Protein AF-A0A6V7LM50-F1 (afdb_monomer_lite)

Structure (mmCIF, N/CA/C/O backbone):
data_AF-A0A6V7LM50-F1
#
_entry.id   AF-A0A6V7LM50-F1
#
loop_
_atom_site.group_PDB
_atom_site.id
_atom_site.type_symbol
_atom_site.label_atom_id
_atom_site.label_alt_id
_atom_site.label_comp_id
_atom_site.label_asym_id
_atom_site.label_entity_id
_atom_site.label_seq_id
_atom_site.pdbx_PDB_ins_code
_atom_site.Cartn_x
_atom_site.Cartn_y
_atom_site.Cartn_z
_atom_site.occupancy
_atom_site.B_iso_or_equiv
_atom_site.auth_seq_id
_atom_site.auth_comp_id
_atom_site.auth_asym_id
_atom_site.auth_atom_id
_atom_site.pdbx_PDB_model_num
ATOM 1 N N . GLU A 1 1 ? 18.388 -12.230 -21.795 1.00 55.38 1 GLU A N 1
ATOM 2 C CA . GLU A 1 1 ? 17.400 -11.165 -21.525 1.00 55.38 1 GLU A CA 1
ATOM 3 C C . GLU A 1 1 ? 17.758 -9.913 -22.315 1.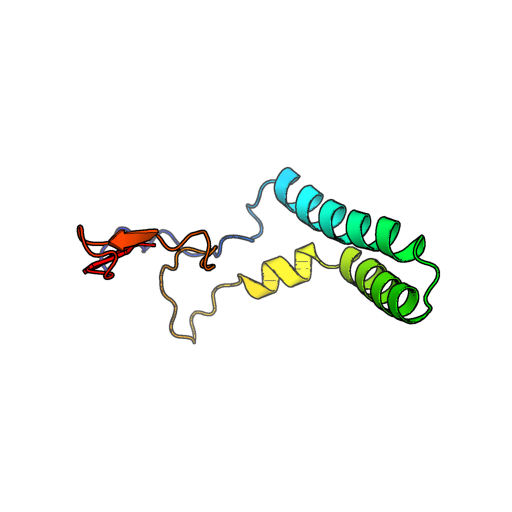00 55.38 1 GLU A C 1
ATOM 5 O O . GLU A 1 1 ? 18.951 -9.667 -22.483 1.00 55.38 1 GLU A O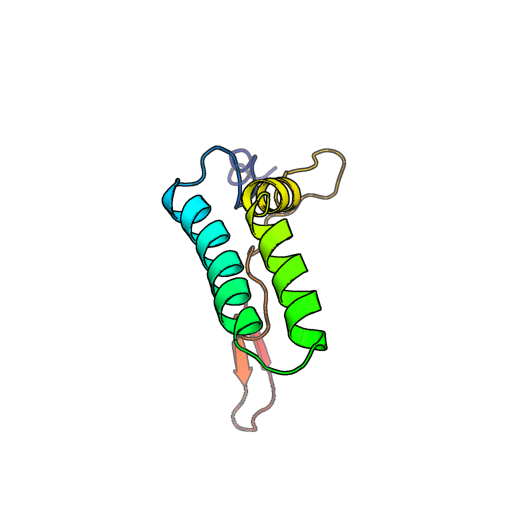 1
ATOM 10 N N . PRO A 1 2 ? 16.793 -9.142 -22.843 1.00 55.00 2 PRO A N 1
ATOM 11 C CA . PRO A 1 2 ? 17.096 -7.839 -23.428 1.00 55.00 2 PRO A CA 1
ATOM 12 C C . PRO A 1 2 ? 17.740 -6.949 -22.352 1.00 55.00 2 PRO A C 1
ATOM 14 O O . PRO A 1 2 ? 17.196 -6.786 -21.261 1.00 55.00 2 PRO A O 1
ATOM 17 N N . GLY A 1 3 ? 18.925 -6.405 -22.640 1.00 63.19 3 GLY A N 1
ATOM 18 C CA . GLY A 1 3 ? 19.843 -5.813 -21.654 1.00 63.19 3 GLY A CA 1
ATOM 19 C C . GLY A 1 3 ? 19.354 -4.586 -20.867 1.00 63.19 3 GLY A C 1
ATOM 20 O O . GLY A 1 3 ? 20.128 -4.022 -20.105 1.00 63.19 3 GLY A O 1
ATOM 21 N N . SER A 1 4 ? 18.100 -4.146 -21.015 1.00 67.06 4 SER A N 1
ATOM 22 C CA . SER A 1 4 ? 17.538 -3.048 -20.214 1.00 67.06 4 SER A CA 1
ATOM 23 C C . SER A 1 4 ? 17.030 -3.489 -18.837 1.00 67.06 4 SER A C 1
ATOM 25 O O . SER A 1 4 ? 16.843 -2.641 -17.964 1.00 67.06 4 SER A O 1
ATOM 27 N N . LEU A 1 5 ? 16.774 -4.788 -18.635 1.00 68.50 5 LEU A N 1
ATOM 28 C CA . LEU A 1 5 ? 16.243 -5.326 -17.374 1.00 68.50 5 LEU A CA 1
ATOM 29 C C . LEU A 1 5 ? 17.313 -5.949 -16.476 1.00 68.50 5 LEU A C 1
ATOM 31 O O . LEU A 1 5 ? 17.098 -6.032 -15.274 1.00 68.50 5 LEU A O 1
ATOM 35 N N . SER A 1 6 ? 18.497 -6.268 -17.009 1.00 67.94 6 SER A N 1
ATOM 36 C CA . SER A 1 6 ? 19.591 -6.898 -16.249 1.00 67.94 6 SER A CA 1
ATOM 37 C C . SER A 1 6 ? 20.066 -6.082 -15.038 1.00 67.94 6 SER A C 1
ATOM 39 O O . SER A 1 6 ? 20.696 -6.621 -14.127 1.00 67.94 6 SER A O 1
ATOM 41 N N . ASN A 1 7 ? 19.767 -4.779 -15.026 1.00 70.38 7 ASN A N 1
ATOM 42 C CA . ASN A 1 7 ? 20.119 -3.853 -13.950 1.00 70.38 7 ASN A 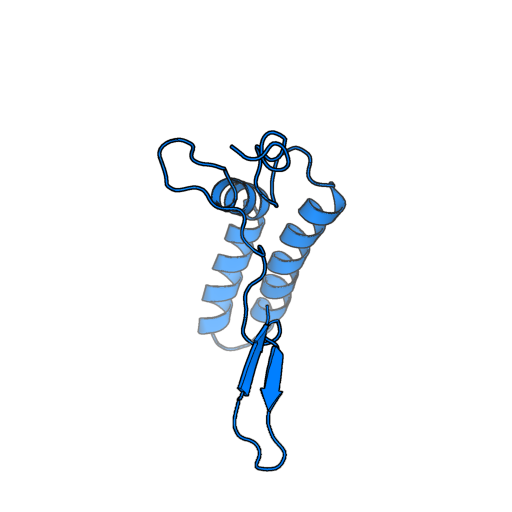CA 1
ATOM 43 C C . ASN A 1 7 ? 18.987 -3.656 -12.921 1.00 70.38 7 ASN A C 1
ATOM 45 O O . ASN A 1 7 ? 19.180 -2.934 -11.947 1.00 70.38 7 ASN A O 1
ATOM 49 N N . ARG A 1 8 ? 17.806 -4.260 -13.119 1.00 76.12 8 ARG A N 1
ATOM 50 C CA . ARG A 1 8 ? 16.658 -4.169 -12.203 1.00 76.12 8 ARG A CA 1
ATOM 51 C C . ARG A 1 8 ? 16.569 -5.443 -11.369 1.00 76.12 8 ARG A C 1
ATOM 53 O O . ARG A 1 8 ? 15.873 -6.377 -11.738 1.00 76.12 8 ARG A O 1
ATOM 60 N N . LYS A 1 9 ? 17.299 -5.461 -10.253 1.00 78.69 9 LYS A N 1
ATOM 61 C CA . LYS A 1 9 ? 17.381 -6.611 -9.333 1.00 78.69 9 LYS A CA 1
ATOM 62 C C . LYS A 1 9 ? 16.633 -6.410 -8.013 1.00 78.69 9 LYS A C 1
ATOM 64 O O . LYS A 1 9 ? 16.795 -7.192 -7.089 1.00 78.69 9 LYS A O 1
ATOM 69 N N . SER A 1 10 ? 15.867 -5.331 -7.893 1.00 87.12 10 SER A N 1
ATOM 70 C CA . SER A 1 10 ? 15.136 -5.004 -6.673 1.00 87.12 10 SER A CA 1
ATOM 71 C C . SER A 1 10 ? 13.757 -4.448 -7.000 1.00 87.12 10 SER A C 1
ATOM 73 O O . SER A 1 10 ? 13.572 -3.763 -8.011 1.00 87.12 10 SER A O 1
ATOM 75 N N . GLY A 1 11 ? 12.785 -4.732 -6.132 1.00 88.19 11 GLY A N 1
ATOM 76 C CA . GLY A 1 11 ? 11.465 -4.121 -6.206 1.00 88.19 11 GLY A CA 1
ATOM 77 C C . GLY A 1 11 ? 11.468 -2.667 -5.740 1.00 88.19 11 GLY A C 1
ATOM 78 O O . GLY A 1 11 ? 12.489 -2.118 -5.325 1.00 88.19 11 GLY A O 1
ATOM 79 N N . ILE A 1 12 ? 10.300 -2.029 -5.814 1.00 87.88 12 ILE A N 1
ATOM 80 C CA . ILE A 1 12 ? 10.121 -0.594 -5.535 1.00 87.88 12 ILE A CA 1
ATOM 81 C C . ILE A 1 12 ? 10.513 -0.238 -4.096 1.00 87.88 12 ILE A C 1
ATOM 83 O O . ILE A 1 12 ? 11.167 0.781 -3.872 1.00 87.88 12 ILE A O 1
ATOM 87 N N . LEU A 1 13 ? 10.136 -1.076 -3.128 1.00 90.88 13 LEU A N 1
ATOM 88 C CA . LEU A 1 13 ? 10.479 -0.889 -1.720 1.00 90.88 13 LEU A CA 1
ATOM 89 C C . LEU A 1 13 ? 11.619 -1.840 -1.360 1.00 90.88 13 LEU A C 1
ATOM 91 O O . LEU A 1 13 ? 11.426 -3.046 -1.277 1.00 90.88 13 LEU A O 1
ATOM 95 N N . ASN A 1 14 ? 12.811 -1.278 -1.172 1.00 91.25 14 ASN A N 1
ATOM 96 C CA . ASN A 1 14 ? 14.042 -2.015 -0.891 1.00 91.25 14 ASN A CA 1
ATOM 97 C C . ASN A 1 14 ? 14.949 -1.220 0.074 1.00 91.25 14 ASN A C 1
ATOM 99 O O . ASN A 1 14 ? 14.544 -0.184 0.614 1.00 91.25 14 ASN A O 1
ATOM 103 N N . ASP A 1 15 ? 16.171 -1.700 0.300 1.00 88.75 15 ASP A N 1
ATOM 104 C CA . ASP A 1 15 ? 17.134 -1.090 1.231 1.00 88.75 15 ASP A CA 1
ATOM 105 C C . ASP A 1 15 ? 17.739 0.233 0.737 1.00 88.75 15 ASP A C 1
ATOM 107 O O . ASP A 1 15 ? 18.209 1.039 1.536 1.00 88.75 15 ASP A O 1
ATOM 111 N N . PHE A 1 16 ? 17.684 0.503 -0.568 1.00 88.56 16 PHE A N 1
ATOM 112 C CA . PHE A 1 16 ? 18.145 1.753 -1.185 1.00 88.56 16 PHE A CA 1
ATOM 113 C C . PHE A 1 16 ? 17.047 2.823 -1.261 1.00 88.56 16 PHE A C 1
ATOM 115 O O . PHE A 1 16 ? 17.265 3.910 -1.802 1.00 88.56 16 PHE A O 1
ATOM 122 N N . MET A 1 17 ? 15.851 2.522 -0.754 1.00 89.06 17 MET A N 1
ATOM 123 C CA . MET A 1 17 ? 14.735 3.455 -0.734 1.00 89.06 17 MET A CA 1
ATOM 124 C C . MET A 1 17 ? 15.065 4.694 0.125 1.00 89.06 17 MET A C 1
ATOM 126 O O . MET A 1 17 ? 15.600 4.550 1.226 1.00 89.06 17 MET A O 1
ATOM 130 N N . PRO A 1 18 ? 14.693 5.915 -0.310 1.00 92.06 18 PRO A N 1
ATOM 131 C CA . PRO A 1 18 ? 14.876 7.115 0.497 1.00 92.06 18 PRO A CA 1
ATOM 132 C C . PRO A 1 18 ? 14.181 7.021 1.861 1.00 92.06 18 PRO A C 1
ATOM 134 O O . PRO A 1 18 ? 13.023 6.610 1.958 1.00 92.06 18 PRO A O 1
ATOM 137 N N . GLU A 1 19 ? 14.839 7.522 2.908 1.00 92.94 19 GLU A N 1
ATOM 138 C CA . GLU A 1 19 ? 14.283 7.594 4.269 1.00 92.94 19 GLU A CA 1
ATOM 139 C C . GLU A 1 19 ? 12.942 8.361 4.314 1.00 92.94 19 GLU A C 1
ATOM 141 O O . GLU A 1 19 ? 12.074 8.103 5.147 1.00 92.94 19 GLU A O 1
ATOM 146 N N . THR A 1 20 ? 12.729 9.302 3.389 1.00 94.88 20 THR A N 1
ATOM 147 C CA . THR A 1 20 ? 11.459 10.028 3.246 1.00 94.88 20 THR A CA 1
ATOM 148 C C . THR A 1 20 ? 10.293 9.105 2.897 1.00 94.88 20 THR A C 1
ATOM 150 O O . THR A 1 20 ? 9.190 9.300 3.413 1.00 94.88 20 THR A O 1
ATOM 153 N N . MET A 1 21 ? 10.521 8.088 2.066 1.00 91.62 21 MET A N 1
ATOM 154 C CA . MET A 1 21 ? 9.504 7.107 1.690 1.00 91.62 21 MET A CA 1
ATOM 155 C C . MET A 1 21 ? 9.204 6.167 2.865 1.00 91.62 21 MET A C 1
ATOM 157 O O . MET A 1 21 ? 8.041 5.921 3.175 1.00 91.62 21 MET A O 1
ATOM 161 N N . GLU A 1 22 ? 10.238 5.752 3.604 1.00 92.00 22 GLU A N 1
ATOM 162 C CA . GLU A 1 22 ? 10.096 4.985 4.849 1.00 92.00 22 GLU A CA 1
ATOM 163 C C . GLU A 1 22 ? 9.237 5.736 5.879 1.00 92.00 22 GLU A C 1
ATOM 165 O O . GLU A 1 22 ? 8.223 5.224 6.367 1.00 92.00 22 GLU A O 1
ATOM 170 N N . LYS A 1 23 ? 9.583 7.001 6.143 1.00 94.88 23 LYS A N 1
ATOM 171 C CA . LYS A 1 23 ? 8.823 7.882 7.040 1.00 94.88 23 LYS A CA 1
ATOM 172 C C . LYS A 1 23 ? 7.384 8.079 6.570 1.00 94.88 23 LYS A C 1
ATOM 174 O O . LYS A 1 23 ? 6.492 8.191 7.408 1.00 94.88 23 LYS A O 1
ATOM 179 N N . SER A 1 24 ? 7.145 8.135 5.261 1.00 95.25 24 SER A N 1
ATOM 180 C CA . SER A 1 24 ? 5.802 8.317 4.700 1.00 95.25 24 SER A CA 1
ATOM 181 C C . SER A 1 24 ? 4.910 7.099 4.947 1.00 95.25 24 SER A C 1
ATOM 183 O O . SER A 1 24 ? 3.775 7.276 5.385 1.00 95.25 24 SER A O 1
ATOM 185 N N . LEU A 1 25 ? 5.429 5.877 4.772 1.00 94.44 25 LEU A N 1
ATOM 186 C CA . LEU A 1 25 ? 4.696 4.639 5.077 1.00 94.44 25 LEU A CA 1
ATOM 187 C C . LEU A 1 25 ? 4.295 4.571 6.556 1.00 94.44 25 LEU A C 1
ATOM 189 O O . LEU A 1 25 ? 3.128 4.342 6.878 1.00 94.44 25 LEU A O 1
ATOM 193 N N . PHE A 1 26 ? 5.245 4.841 7.455 1.00 95.50 26 PHE A N 1
ATOM 194 C CA . PHE A 1 26 ? 4.985 4.892 8.895 1.00 95.50 26 PHE A CA 1
ATOM 195 C C . PHE A 1 26 ? 3.924 5.944 9.252 1.00 95.50 26 PHE A C 1
ATOM 197 O O . PHE A 1 26 ? 2.930 5.640 9.916 1.00 95.50 26 PHE A O 1
ATOM 204 N N . ARG A 1 27 ? 4.109 7.185 8.781 1.00 96.75 27 ARG A N 1
ATOM 205 C CA . ARG A 1 27 ? 3.197 8.302 9.068 1.00 96.75 27 ARG A CA 1
ATOM 206 C C . ARG A 1 27 ? 1.794 8.048 8.534 1.00 96.75 27 ARG A C 1
ATOM 208 O O . ARG A 1 27 ? 0.839 8.380 9.226 1.00 96.75 27 ARG A O 1
ATOM 215 N N . GLY A 1 28 ? 1.668 7.453 7.348 1.00 97.31 28 GLY A N 1
ATOM 216 C CA . GLY A 1 28 ? 0.380 7.123 6.742 1.00 97.31 28 GLY A CA 1
ATOM 217 C C . GLY A 1 28 ? -0.433 6.165 7.610 1.00 97.31 28 GLY A C 1
ATOM 218 O O . GLY A 1 28 ? -1.572 6.468 7.960 1.00 97.31 28 GLY A O 1
ATOM 219 N N . VAL A 1 29 ? 0.166 5.048 8.037 1.00 97.56 29 VAL A N 1
ATOM 220 C CA . VAL A 1 29 ? -0.522 4.083 8.915 1.00 97.56 29 VAL A CA 1
ATOM 221 C C . VAL A 1 29 ? -0.836 4.693 10.280 1.00 97.56 29 VAL A C 1
ATOM 223 O O . VAL A 1 29 ? -1.927 4.475 10.811 1.00 97.56 29 VAL A O 1
ATOM 226 N N . ASN A 1 30 ? 0.080 5.490 10.838 1.00 97.06 30 ASN A N 1
ATOM 227 C CA . ASN A 1 30 ? -0.153 6.127 12.129 1.00 97.06 30 ASN A CA 1
ATOM 228 C C . ASN A 1 30 ? -1.280 7.170 12.064 1.00 97.06 30 ASN A C 1
ATOM 230 O O . ASN A 1 30 ? -2.117 7.216 12.955 1.00 97.06 30 ASN A O 1
ATOM 234 N N . ALA A 1 31 ? -1.370 7.952 10.985 1.00 97.88 31 ALA A N 1
ATOM 235 C CA . ALA A 1 31 ? -2.462 8.905 10.792 1.00 97.88 31 ALA A CA 1
ATOM 236 C C . ALA A 1 31 ? -3.834 8.211 10.749 1.00 97.88 31 ALA A C 1
ATOM 238 O O . ALA A 1 31 ? -4.795 8.710 11.332 1.00 97.88 31 ALA A O 1
ATOM 239 N N . VAL A 1 32 ? -3.925 7.034 10.118 1.00 98.00 32 VAL A N 1
ATOM 240 C CA . VAL A 1 32 ? -5.156 6.225 10.126 1.00 98.00 32 VAL A CA 1
ATOM 241 C C . VAL A 1 32 ? -5.503 5.767 11.544 1.00 98.00 32 VAL A C 1
ATOM 243 O O . VAL A 1 32 ? -6.661 5.861 11.945 1.00 98.00 32 VAL A O 1
ATOM 246 N N . TYR A 1 33 ? -4.514 5.314 12.320 1.00 97.62 33 TYR A N 1
ATOM 247 C CA . TYR A 1 33 ? -4.709 4.967 13.731 1.00 97.62 33 TYR A CA 1
ATOM 248 C C . TYR A 1 33 ? -5.257 6.148 14.550 1.00 97.62 33 TYR A C 1
ATOM 250 O O . TYR A 1 33 ? -6.249 5.973 15.261 1.00 97.62 33 TYR A O 1
ATOM 258 N N . GLU A 1 34 ? -4.655 7.334 14.426 1.00 97.06 34 GLU A N 1
ATOM 259 C CA . GLU A 1 34 ? -5.079 8.534 15.160 1.00 97.06 34 GLU A CA 1
ATOM 260 C C . GLU A 1 34 ? -6.539 8.878 14.848 1.00 97.06 34 GLU A C 1
ATOM 262 O O . GLU A 1 34 ? -7.344 9.056 15.759 1.00 97.06 34 GLU A O 1
ATOM 267 N N . VAL A 1 35 ? -6.918 8.884 13.564 1.00 98.00 35 VAL A N 1
ATOM 268 C CA . VAL A 1 35 ? -8.296 9.185 13.149 1.00 98.00 35 VAL A CA 1
ATOM 269 C C . VAL A 1 35 ? -9.275 8.138 13.678 1.00 98.00 35 VAL A C 1
ATOM 271 O O . VAL A 1 35 ? -10.269 8.501 14.306 1.00 98.00 35 VAL A O 1
ATOM 274 N N . LEU A 1 36 ? -8.998 6.846 13.480 1.00 98.00 36 LEU A N 1
ATOM 275 C CA . LEU A 1 36 ? -9.904 5.773 13.904 1.00 98.00 36 LEU A CA 1
ATOM 276 C C . LEU A 1 36 ? -10.097 5.719 15.423 1.00 98.00 36 LEU A C 1
ATOM 278 O O . LEU A 1 36 ? -11.164 5.324 15.886 1.00 98.00 36 LEU A O 1
ATOM 282 N N . SER A 1 37 ? -9.095 6.141 16.194 1.00 96.06 37 SER A N 1
ATOM 283 C CA . SER A 1 37 ? -9.172 6.191 17.659 1.00 96.06 37 SER A CA 1
ATOM 284 C C . SER A 1 37 ? -10.152 7.251 18.171 1.00 96.06 37 SER A C 1
ATOM 286 O O . SER A 1 3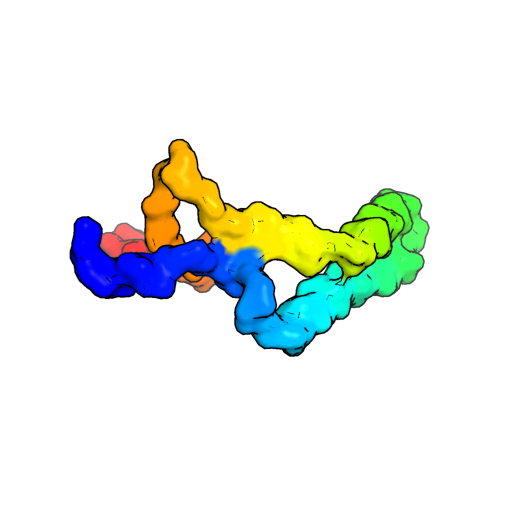7 ? -10.617 7.151 19.305 1.00 96.06 37 SER A O 1
ATOM 288 N N . THR A 1 38 ? -10.495 8.247 17.346 1.00 97.00 38 THR A N 1
ATOM 289 C CA . THR A 1 38 ? -11.490 9.277 17.693 1.00 97.00 38 THR A CA 1
ATOM 290 C C . THR A 1 38 ? -12.933 8.835 17.455 1.00 97.00 38 THR A C 1
ATOM 292 O O . THR A 1 38 ? -13.858 9.492 17.931 1.00 97.00 38 THR A O 1
ATOM 295 N N . TRP A 1 39 ? -13.153 7.746 16.711 1.00 97.69 39 TRP A N 1
ATOM 296 C CA . TRP A 1 39 ? -14.497 7.322 16.328 1.00 97.69 39 TRP A CA 1
ATOM 297 C C . TRP A 1 39 ? -15.171 6.541 17.470 1.00 97.69 39 TRP A C 1
ATOM 299 O O . TRP A 1 39 ? -14.529 5.705 18.114 1.00 97.69 39 TRP A O 1
ATOM 309 N N . PRO A 1 40 ? -16.459 6.806 17.760 1.00 95.69 40 PRO A N 1
ATOM 310 C CA . PRO A 1 40 ? -17.110 6.296 18.965 1.00 95.69 40 PRO A CA 1
ATOM 311 C C . PRO A 1 40 ? -17.397 4.790 18.916 1.00 95.69 40 PRO A C 1
ATOM 313 O O . PRO A 1 40 ? -17.463 4.141 19.962 1.00 95.69 40 PRO A O 1
ATOM 316 N N . GLU A 1 41 ? -17.580 4.213 17.728 1.00 97.69 41 GLU A N 1
ATOM 317 C CA . GLU A 1 41 ? -17.967 2.817 17.578 1.00 97.69 41 GLU A CA 1
ATOM 318 C C . GLU A 1 41 ? -16.799 1.862 17.839 1.00 97.69 41 GLU A C 1
ATOM 320 O O . GLU A 1 41 ? -15.724 1.958 17.248 1.00 97.69 41 GLU A O 1
ATOM 325 N N . GLU A 1 42 ? -17.053 0.844 18.661 1.00 94.81 42 GLU A N 1
ATOM 326 C CA . GLU A 1 42 ? -16.029 -0.098 19.124 1.00 94.81 42 GLU A CA 1
ATOM 327 C C . GLU A 1 42 ? -15.305 -0.834 17.986 1.00 94.81 42 GLU A C 1
ATOM 329 O O . GLU A 1 42 ? -14.103 -1.095 18.057 1.00 94.81 42 GLU A O 1
ATOM 334 N N . LYS A 1 43 ? -16.011 -1.101 16.878 1.00 95.38 43 LYS A N 1
ATOM 335 C CA . LYS A 1 43 ? -15.421 -1.718 15.680 1.00 95.38 43 LYS A CA 1
ATOM 336 C C . LYS A 1 43 ? -14.223 -0.928 15.140 1.00 95.38 43 LYS A C 1
ATOM 338 O O . LYS A 1 43 ? -13.300 -1.535 14.604 1.00 95.38 43 LYS A O 1
ATOM 343 N N . TYR A 1 44 ? -14.209 0.396 15.297 1.00 97.00 44 TYR A N 1
ATOM 344 C CA . TYR A 1 44 ? -13.120 1.241 14.817 1.00 97.00 44 TYR A CA 1
ATOM 345 C C . TYR A 1 44 ? -11.917 1.218 15.749 1.00 97.00 44 TYR A C 1
ATOM 347 O O . TYR A 1 44 ? -10.795 1.196 15.253 1.00 97.00 44 TYR A O 1
ATOM 355 N N . LYS A 1 45 ? -12.116 1.079 17.063 1.00 95.56 45 LYS A N 1
ATOM 356 C CA . LYS A 1 45 ? -11.014 0.891 18.021 1.00 95.56 45 LYS A CA 1
ATOM 357 C C . LYS A 1 45 ? -10.254 -0.409 17.769 1.00 95.56 45 LYS A C 1
ATOM 359 O O . LYS A 1 45 ? -9.026 -0.432 17.815 1.00 95.56 45 LYS A O 1
ATOM 364 N N . VAL A 1 46 ? -10.969 -1.480 17.408 1.00 96.25 46 VAL A N 1
ATOM 365 C CA . VAL A 1 46 ? -10.352 -2.756 17.001 1.00 96.25 46 VAL A CA 1
ATOM 366 C C . VAL A 1 46 ? -9.468 -2.577 15.762 1.00 96.25 46 VAL A C 1
ATOM 368 O O . VAL A 1 46 ? -8.390 -3.166 15.681 1.00 96.25 46 VAL A O 1
ATOM 371 N N . ILE A 1 47 ? -9.906 -1.776 14.787 1.00 97.25 47 ILE A N 1
ATOM 372 C CA . ILE A 1 47 ? -9.123 -1.493 13.577 1.00 97.25 47 ILE A CA 1
ATOM 373 C C . ILE A 1 47 ? -7.949 -0.562 13.905 1.00 97.25 47 ILE A C 1
ATOM 375 O O . ILE A 1 47 ? -6.832 -0.839 13.474 1.00 97.25 47 ILE A O 1
ATOM 379 N N . ALA A 1 48 ? -8.165 0.473 14.718 1.00 97.88 48 ALA A N 1
ATOM 380 C CA . ALA A 1 48 ? -7.126 1.392 15.172 1.00 97.88 48 ALA A CA 1
ATOM 381 C C . ALA A 1 48 ? -5.970 0.625 15.829 1.00 97.88 48 ALA A C 1
ATOM 383 O O . ALA A 1 48 ? -4.813 0.809 15.461 1.00 97.88 48 ALA A O 1
ATOM 384 N N . GLU A 1 49 ? -6.272 -0.326 16.712 1.00 97.44 49 GLU A N 1
ATOM 385 C CA . GLU A 1 49 ? -5.258 -1.159 17.360 1.00 97.44 49 GLU A CA 1
ATOM 386 C C . GLU A 1 49 ? -4.464 -2.022 16.360 1.00 97.44 49 GLU A C 1
ATOM 388 O O . GLU A 1 49 ? -3.258 -2.225 16.523 1.00 97.44 49 GLU A O 1
ATOM 393 N N . LYS A 1 50 ? -5.103 -2.499 15.282 1.00 97.44 50 LYS A N 1
ATOM 394 C CA . LYS A 1 50 ? -4.397 -3.181 14.185 1.00 97.44 50 LYS A CA 1
ATOM 395 C C . LYS A 1 50 ? -3.476 -2.220 13.433 1.00 97.44 50 LYS A C 1
ATOM 397 O O . LYS A 1 50 ? -2.339 -2.594 13.161 1.00 97.44 50 LYS A O 1
ATOM 402 N N . CYS A 1 51 ? -3.927 -1.001 13.133 1.00 97.81 51 CYS A N 1
ATOM 403 C CA . CYS A 1 51 ? -3.104 0.033 12.499 1.00 97.81 51 CYS A CA 1
ATOM 404 C C . CYS A 1 51 ? -1.906 0.410 13.377 1.00 97.81 51 CYS A C 1
ATOM 406 O O . CYS A 1 51 ? -0.785 0.453 12.883 1.00 97.81 51 CYS A O 1
ATOM 408 N N . ARG A 1 52 ? -2.107 0.576 14.689 1.00 97.19 52 ARG A N 1
ATOM 409 C CA . ARG A 1 52 ? -1.039 0.861 15.655 1.00 97.19 52 ARG A CA 1
ATOM 410 C C . ARG A 1 52 ? 0.032 -0.229 15.661 1.00 97.19 52 ARG A C 1
ATOM 412 O O . ARG A 1 52 ? 1.220 0.072 15.598 1.00 97.19 52 ARG A O 1
ATOM 419 N N . LYS A 1 53 ? -0.382 -1.501 15.699 1.00 97.44 53 LYS A N 1
ATOM 420 C CA . LYS A 1 53 ? 0.529 -2.656 15.610 1.00 97.44 53 LYS A CA 1
ATOM 421 C C . LYS A 1 53 ? 1.221 -2.749 14.255 1.00 97.44 53 LYS A C 1
ATOM 423 O O . LYS A 1 53 ? 2.383 -3.120 14.197 1.00 97.44 53 LYS A O 1
ATOM 428 N N . LEU A 1 54 ? 0.519 -2.428 13.170 1.00 97.50 54 LEU A N 1
ATOM 429 C CA . LEU A 1 54 ? 1.104 -2.422 11.834 1.00 97.50 54 LEU A CA 1
ATOM 430 C C . LEU A 1 54 ? 2.151 -1.315 11.694 1.00 97.50 54 LEU A C 1
ATOM 432 O O . LEU A 1 54 ? 3.195 -1.552 11.103 1.00 97.50 54 LEU A O 1
ATOM 436 N N . ALA A 1 55 ? 1.921 -0.131 12.264 1.00 96.06 55 ALA A N 1
ATOM 437 C CA . ALA A 1 55 ? 2.855 0.988 12.171 1.00 96.06 55 ALA A CA 1
ATOM 438 C C . ALA A 1 55 ? 4.260 0.626 12.686 1.00 96.06 55 ALA A C 1
ATOM 440 O O . ALA A 1 55 ? 5.243 1.113 12.137 1.00 96.06 55 ALA A O 1
ATOM 441 N N . THR A 1 56 ? 4.388 -0.277 13.667 1.00 95.69 56 THR A N 1
ATOM 442 C CA . THR A 1 56 ? 5.700 -0.670 14.212 1.00 95.69 56 THR A CA 1
ATOM 443 C C . THR A 1 56 ? 6.557 -1.483 13.240 1.00 95.69 56 THR A C 1
ATOM 445 O O . THR A 1 56 ? 7.758 -1.588 13.455 1.00 95.69 56 THR A O 1
ATOM 448 N N . ASN A 1 57 ? 5.966 -2.093 12.207 1.00 96.00 57 ASN A N 1
ATOM 449 C CA . ASN A 1 57 ? 6.678 -2.936 11.239 1.00 96.00 57 ASN A CA 1
ATOM 450 C C . ASN A 1 57 ? 6.173 -2.789 9.794 1.00 96.00 57 ASN A C 1
ATOM 452 O O . ASN A 1 57 ? 6.455 -3.641 8.951 1.00 96.00 57 ASN A O 1
ATOM 456 N N . VAL A 1 58 ? 5.435 -1.718 9.484 1.00 96.31 58 VAL A N 1
ATOM 457 C CA . VAL A 1 58 ? 4.855 -1.501 8.149 1.00 96.31 58 VAL A CA 1
ATOM 458 C C . VAL A 1 58 ? 5.941 -1.440 7.085 1.00 96.31 58 VAL A C 1
ATOM 460 O O . VAL A 1 58 ? 5.791 -2.045 6.033 1.00 96.31 58 VAL A O 1
ATOM 463 N N . VAL A 1 59 ? 7.057 -0.775 7.376 1.00 94.06 59 VAL A N 1
ATOM 464 C CA . VAL A 1 59 ? 8.169 -0.601 6.436 1.00 94.06 59 VAL A CA 1
ATOM 465 C C . VAL A 1 59 ? 8.798 -1.949 6.095 1.00 94.06 59 VAL A C 1
ATOM 467 O O . VAL A 1 59 ? 8.971 -2.261 4.923 1.00 94.06 59 VAL A O 1
ATOM 470 N N . GLU A 1 60 ? 9.090 -2.767 7.108 1.00 94.69 60 GLU A N 1
ATOM 471 C CA . GLU A 1 60 ? 9.655 -4.109 6.939 1.00 94.69 60 GLU A CA 1
ATOM 472 C C . GLU A 1 60 ? 8.701 -5.018 6.157 1.00 94.69 60 GLU A C 1
ATOM 474 O O . GLU A 1 60 ? 9.100 -5.655 5.184 1.00 94.69 60 GLU A O 1
ATOM 479 N N . LYS A 1 61 ? 7.414 -5.025 6.527 1.00 95.62 61 LYS A N 1
ATOM 480 C CA . LYS A 1 61 ? 6.385 -5.783 5.804 1.00 95.62 61 LYS A CA 1
ATOM 481 C C . LYS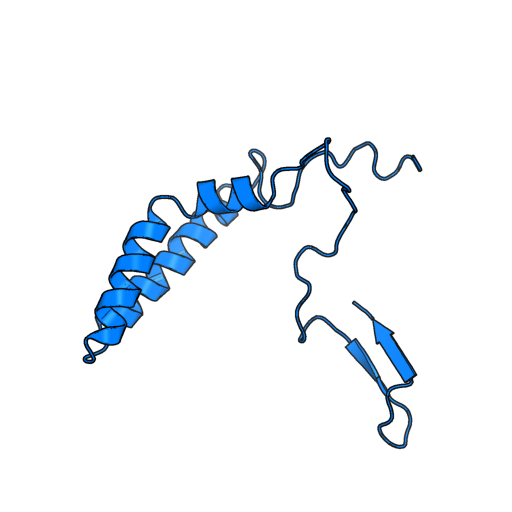 A 1 61 ? 6.283 -5.344 4.350 1.00 95.62 61 LYS A C 1
ATOM 483 O O . LYS A 1 61 ? 6.208 -6.190 3.470 1.00 95.62 61 LYS A O 1
ATOM 488 N N . CYS A 1 62 ? 6.300 -4.040 4.100 1.00 94.00 62 CYS A N 1
ATOM 489 C CA . CYS A 1 62 ? 6.287 -3.485 2.759 1.00 94.00 62 CYS A CA 1
ATOM 490 C C . CYS A 1 62 ? 7.538 -3.890 1.970 1.00 94.00 62 CYS A C 1
ATOM 492 O O . CYS A 1 62 ? 7.379 -4.376 0.862 1.00 94.00 62 CYS A O 1
ATOM 494 N N . ARG A 1 63 ? 8.752 -3.780 2.527 1.00 92.81 63 ARG A N 1
ATOM 495 C CA . ARG A 1 63 ? 9.983 -4.258 1.864 1.00 92.81 63 ARG A CA 1
ATOM 496 C C . ARG A 1 63 ? 9.868 -5.731 1.477 1.00 92.81 63 ARG A C 1
ATOM 498 O O . ARG A 1 63 ? 10.084 -6.067 0.322 1.00 92.81 63 ARG A O 1
ATOM 505 N N . LYS A 1 64 ? 9.410 -6.576 2.404 1.00 93.31 64 LYS A N 1
ATOM 506 C CA . LYS A 1 64 ? 9.197 -8.005 2.148 1.00 93.31 64 LYS A CA 1
ATOM 507 C C . LYS A 1 64 ? 8.182 -8.274 1.031 1.00 93.31 64 LYS A C 1
ATOM 509 O O . LYS A 1 64 ? 8.371 -9.189 0.246 1.00 93.31 64 LYS A O 1
ATOM 514 N N . CYS A 1 65 ? 7.115 -7.479 0.926 1.00 91.69 65 CYS A N 1
ATOM 515 C CA . CYS A 1 65 ? 6.147 -7.612 -0.171 1.00 91.69 65 CYS A CA 1
ATOM 516 C C . CYS A 1 65 ? 6.721 -7.252 -1.553 1.00 91.69 65 CYS A C 1
ATOM 518 O O . CYS A 1 65 ? 6.133 -7.642 -2.556 1.00 91.69 65 CYS A O 1
ATOM 520 N N . TYR A 1 66 ? 7.804 -6.473 -1.610 1.00 91.25 66 TYR A N 1
ATOM 521 C CA . TYR A 1 66 ? 8.461 -6.040 -2.850 1.00 91.25 66 TYR A CA 1
ATOM 522 C C . TYR A 1 66 ? 9.816 -6.729 -3.070 1.00 91.25 66 TYR A C 1
ATOM 524 O O . TYR A 1 66 ? 10.551 -6.356 -3.986 1.00 91.25 66 TYR A O 1
ATOM 532 N N . GLU A 1 67 ? 10.164 -7.709 -2.240 1.00 91.50 67 GLU A N 1
ATOM 533 C CA . GLU A 1 67 ? 11.360 -8.519 -2.424 1.00 91.50 67 GLU A CA 1
ATOM 534 C C . GLU A 1 67 ? 11.227 -9.341 -3.714 1.00 91.50 67 GLU A C 1
ATOM 536 O O . GLU A 1 67 ? 10.151 -9.847 -4.035 1.00 91.50 67 GLU A O 1
ATOM 541 N N . VAL A 1 68 ? 12.307 -9.400 -4.494 1.00 90.19 68 VAL A N 1
ATOM 542 C CA . VAL A 1 68 ? 12.352 -10.190 -5.729 1.00 90.19 68 VAL A CA 1
ATOM 543 C C . VAL A 1 68 ? 12.635 -11.634 -5.340 1.00 90.19 68 VAL A C 1
ATOM 545 O O . VAL A 1 68 ? 13.594 -11.887 -4.616 1.00 90.19 68 VAL A O 1
ATOM 548 N N . ASP A 1 69 ? 11.807 -12.552 -5.828 1.00 90.75 69 ASP A N 1
ATOM 549 C CA . ASP A 1 69 ? 11.995 -13.989 -5.658 1.00 90.75 69 ASP A CA 1
ATOM 550 C C . ASP A 1 69 ? 12.459 -14.590 -6.990 1.00 90.75 69 ASP A C 1
ATOM 552 O O . ASP A 1 69 ? 11.684 -14.709 -7.942 1.00 90.75 69 ASP A O 1
ATOM 556 N N . ASP A 1 70 ? 13.752 -14.908 -7.071 1.00 87.94 70 ASP A N 1
ATOM 557 C CA . ASP A 1 70 ? 14.384 -15.440 -8.284 1.00 87.94 70 ASP A CA 1
ATOM 558 C C . ASP A 1 70 ? 13.911 -16.871 -8.623 1.00 87.94 70 ASP A C 1
ATOM 560 O O . ASP A 1 70 ? 14.116 -17.322 -9.753 1.00 87.94 70 ASP A O 1
ATOM 564 N N . ASP A 1 71 ? 13.261 -17.573 -7.684 1.00 93.50 71 ASP A N 1
ATOM 565 C CA . ASP A 1 71 ? 12.669 -18.898 -7.915 1.00 93.50 71 ASP A CA 1
ATOM 566 C C . ASP A 1 71 ? 11.250 -18.810 -8.528 1.00 93.50 71 ASP A C 1
ATOM 568 O O . ASP A 1 71 ? 10.683 -19.823 -8.948 1.00 93.50 71 ASP A O 1
ATOM 572 N N . GLU A 1 72 ? 10.686 -17.602 -8.633 1.00 90.44 72 GLU A N 1
ATOM 573 C CA . GLU A 1 72 ? 9.342 -17.324 -9.147 1.00 90.44 72 GLU A CA 1
ATOM 574 C C . GLU A 1 72 ? 9.352 -16.615 -10.516 1.00 90.44 72 GLU A C 1
ATOM 576 O O . GLU A 1 72 ? 10.364 -16.120 -11.020 1.00 90.44 72 GLU A O 1
ATOM 581 N N . PHE A 1 73 ? 8.179 -16.529 -11.157 1.00 89.50 73 PHE A N 1
ATOM 582 C CA . PHE A 1 73 ? 8.033 -15.803 -12.423 1.00 89.50 73 PHE A CA 1
ATOM 583 C C . PHE A 1 73 ? 8.026 -14.280 -12.214 1.00 89.50 73 PHE A C 1
ATOM 585 O O . PHE A 1 73 ? 6.978 -13.646 -12.063 1.00 89.50 73 PHE A O 1
ATOM 592 N N . CYS A 1 74 ? 9.214 -13.679 -12.247 1.00 86.69 74 CYS A N 1
ATOM 593 C CA . CYS A 1 74 ? 9.394 -12.240 -12.095 1.00 86.69 74 CYS A CA 1
ATOM 594 C C . CYS A 1 74 ? 9.228 -11.470 -13.417 1.00 86.69 74 CYS A C 1
ATOM 596 O O . CYS A 1 74 ? 9.883 -11.747 -14.422 1.00 86.69 74 CYS A O 1
ATOM 598 N N . VAL A 1 75 ? 8.384 -10.433 -13.399 1.00 85.88 75 VAL A N 1
ATOM 599 C CA . VAL A 1 75 ? 8.183 -9.507 -14.526 1.00 85.88 75 VAL A CA 1
ATOM 600 C C . VAL A 1 75 ? 8.340 -8.056 -14.088 1.00 85.88 75 VAL A C 1
ATOM 602 O O . VAL A 1 75 ? 8.009 -7.691 -12.959 1.00 85.88 75 VAL A O 1
ATOM 605 N N . LEU A 1 76 ? 8.770 -7.192 -15.013 1.00 87.69 76 LEU A N 1
ATOM 606 C CA . LEU A 1 76 ? 8.628 -5.751 -14.823 1.00 87.69 76 LEU A CA 1
ATOM 607 C C . LEU A 1 76 ? 7.136 -5.398 -14.862 1.00 87.69 76 LEU A C 1
ATOM 609 O O . LEU A 1 76 ? 6.483 -5.564 -15.891 1.00 87.69 76 LEU A O 1
ATOM 613 N N . ASN A 1 77 ? 6.613 -4.897 -13.748 1.00 87.50 77 ASN A N 1
ATOM 614 C CA . ASN A 1 77 ? 5.234 -4.436 -13.627 1.00 87.50 77 ASN A CA 1
ATOM 615 C C . ASN A 1 77 ? 5.174 -2.919 -13.358 1.00 87.50 77 ASN A C 1
ATOM 617 O O . ASN A 1 77 ? 6.196 -2.286 -13.092 1.00 87.50 77 ASN A O 1
ATOM 621 N N . HIS A 1 78 ? 3.973 -2.337 -13.449 1.00 90.00 78 HIS A N 1
ATOM 622 C CA . HIS A 1 78 ? 3.743 -0.901 -13.225 1.00 90.00 78 HIS A CA 1
ATOM 623 C C . HIS A 1 78 ? 3.994 -0.477 -11.764 1.00 90.00 78 HIS A C 1
ATOM 625 O O . HIS A 1 78 ? 4.381 0.658 -11.502 1.00 90.00 78 HIS A O 1
ATOM 631 N N . GLY A 1 79 ? 3.771 -1.374 -10.798 1.00 88.12 79 GLY A N 1
ATOM 632 C CA . GLY A 1 79 ? 3.959 -1.112 -9.366 1.00 88.12 79 GLY A CA 1
ATOM 633 C C . GLY A 1 79 ? 2.821 -0.366 -8.663 1.00 88.12 79 GLY A C 1
ATOM 634 O O . GLY A 1 79 ? 2.746 -0.400 -7.442 1.00 88.12 79 GLY A O 1
ATOM 635 N N . ASP A 1 80 ? 1.919 0.260 -9.420 1.00 91.06 80 ASP A N 1
ATOM 636 C CA . ASP A 1 80 ? 0.729 0.959 -8.906 1.00 91.06 80 ASP A CA 1
ATOM 637 C C . ASP A 1 80 ? -0.461 0.797 -9.869 1.00 91.06 80 ASP A C 1
ATOM 639 O O . ASP A 1 80 ? -0.933 1.752 -10.482 1.00 91.06 80 ASP A O 1
ATOM 643 N N . LEU A 1 81 ? -0.878 -0.444 -10.131 1.00 91.31 81 LEU A N 1
ATOM 644 C CA . LEU A 1 81 ? -1.965 -0.725 -11.073 1.00 91.31 81 LEU A CA 1
ATOM 645 C C . LEU A 1 81 ? -3.314 -0.772 -10.339 1.00 91.31 81 LEU A C 1
ATOM 647 O O . LEU A 1 81 ? -3.674 -1.782 -9.738 1.00 91.31 81 LEU A O 1
ATOM 651 N N . TRP A 1 82 ? -4.073 0.318 -10.413 1.00 92.12 82 TRP A N 1
ATOM 652 C CA . TRP A 1 82 ? -5.442 0.429 -9.895 1.00 92.12 82 TRP A CA 1
ATOM 653 C C . TRP A 1 82 ? -6.320 1.205 -10.881 1.00 92.12 82 TRP A C 1
ATOM 655 O O . TRP A 1 82 ? -5.803 1.838 -11.796 1.00 92.12 82 TRP A O 1
ATOM 665 N N . ILE A 1 83 ? -7.649 1.151 -10.718 1.00 92.69 83 ILE A N 1
ATOM 666 C CA . ILE A 1 83 ? -8.621 1.605 -11.736 1.00 92.69 83 ILE A CA 1
ATOM 667 C C . ILE A 1 83 ? -8.396 3.044 -12.224 1.00 92.69 83 ILE A C 1
ATOM 669 O O . ILE A 1 83 ? -8.620 3.330 -13.392 1.00 92.69 83 ILE A O 1
ATOM 673 N N . ASN A 1 84 ? -7.902 3.930 -11.357 1.00 93.94 84 ASN A N 1
ATOM 674 C CA . ASN A 1 84 ? -7.645 5.328 -11.707 1.00 93.94 84 ASN A CA 1
ATOM 675 C C . ASN A 1 84 ? -6.389 5.520 -12.566 1.00 93.94 84 ASN A C 1
ATOM 677 O O . ASN A 1 84 ? -6.274 6.529 -13.253 1.00 93.94 84 ASN A O 1
ATOM 681 N N . ASN A 1 85 ? -5.472 4.553 -12.547 1.00 95.56 85 ASN A N 1
ATOM 682 C CA . ASN A 1 85 ? -4.291 4.524 -13.405 1.00 95.56 85 ASN A CA 1
ATOM 683 C C . ASN A 1 85 ? -4.547 3.747 -14.708 1.00 95.56 85 ASN A C 1
ATOM 685 O O . ASN A 1 85 ? -3.621 3.519 -15.480 1.00 95.56 85 ASN A O 1
ATOM 689 N N . ILE A 1 86 ? -5.796 3.346 -14.968 1.00 94.38 86 ILE A N 1
ATOM 690 C CA . ILE A 1 86 ? -6.207 2.730 -16.227 1.00 94.38 86 ILE A CA 1
ATOM 691 C C . ILE A 1 86 ? -6.953 3.781 -17.046 1.00 94.38 86 ILE A C 1
ATOM 693 O O . ILE A 1 86 ? -8.003 4.281 -16.649 1.00 94.38 86 ILE A O 1
ATOM 697 N N . MET A 1 87 ? -6.407 4.113 -18.210 1.00 94.75 87 MET A N 1
ATOM 698 C CA . MET A 1 87 ? -7.005 5.059 -19.144 1.00 94.75 87 MET A CA 1
ATOM 699 C C . MET A 1 87 ? -7.774 4.313 -20.230 1.00 94.75 87 MET A C 1
ATOM 701 O O . MET A 1 87 ? -7.232 3.422 -20.886 1.00 94.75 87 MET A O 1
ATOM 705 N N . PHE A 1 88 ? -9.016 4.731 -20.457 1.00 95.19 88 PHE A N 1
ATOM 706 C CA . PHE A 1 88 ? -9.870 4.231 -21.528 1.00 95.19 88 PHE A CA 1
ATOM 707 C C . PHE A 1 88 ? -9.951 5.279 -22.634 1.00 95.19 88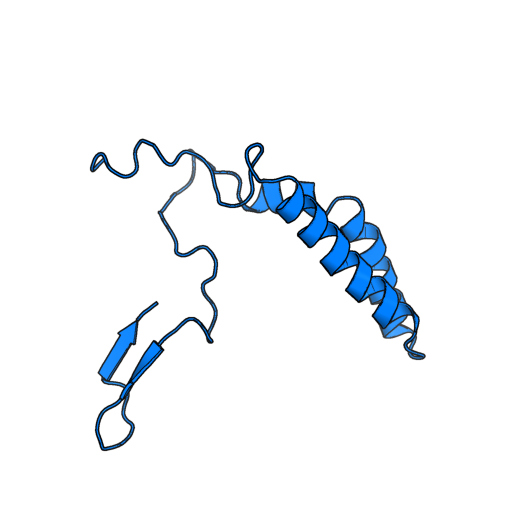 PHE A C 1
ATOM 709 O O . PHE A 1 88 ? -10.135 6.466 -22.364 1.00 95.19 88 PHE A O 1
ATOM 716 N N . ARG A 1 89 ? -9.788 4.847 -23.885 1.00 95.62 89 ARG A N 1
ATOM 717 C CA . ARG A 1 89 ? -10.136 5.666 -25.046 1.00 95.62 89 ARG A CA 1
ATOM 718 C C . ARG A 1 89 ? -11.461 5.175 -25.599 1.00 95.62 89 ARG A C 1
ATOM 720 O O . ARG A 1 89 ? -11.527 4.041 -26.077 1.00 95.62 89 ARG A O 1
ATOM 727 N N . ASP A 1 90 ? -12.450 6.053 -25.588 1.00 97.00 90 ASP A N 1
ATOM 728 C CA . ASP A 1 90 ? -13.786 5.788 -26.112 1.00 97.00 90 ASP A CA 1
ATOM 729 C C . ASP A 1 90 ? -13.950 6.358 -27.527 1.00 97.00 90 ASP A C 1
ATOM 731 O O . ASP A 1 90 ? -13.207 7.251 -27.944 1.00 97.00 90 ASP A O 1
ATOM 735 N N . ASP A 1 91 ? -14.903 5.815 -28.282 1.00 95.25 91 ASP A N 1
ATOM 736 C CA . ASP A 1 91 ? -15.394 6.434 -29.515 1.00 95.25 91 ASP A CA 1
ATOM 737 C C . ASP A 1 91 ? -16.474 7.497 -29.242 1.00 95.25 91 ASP A C 1
ATOM 739 O O . ASP A 1 91 ? -16.896 7.709 -28.103 1.00 95.25 91 ASP A O 1
ATOM 743 N N . ASP A 1 92 ? -16.962 8.144 -30.305 1.00 96.00 92 ASP A N 1
ATOM 744 C CA . ASP A 1 92 ? -17.995 9.188 -30.227 1.00 96.00 92 ASP A CA 1
ATOM 745 C C . ASP A 1 92 ? -19.328 8.697 -29.622 1.00 96.00 92 ASP A C 1
ATOM 747 O O . ASP A 1 92 ? -20.160 9.507 -29.217 1.00 96.00 92 ASP A O 1
ATOM 751 N N . ASN A 1 93 ? -19.542 7.378 -29.541 1.00 95.25 93 ASN A N 1
ATOM 752 C CA . ASN A 1 93 ? -20.727 6.764 -28.941 1.00 95.25 93 ASN A CA 1
ATOM 753 C C . ASN A 1 93 ? -20.479 6.287 -27.498 1.00 95.25 93 ASN A C 1
ATOM 755 O O . ASN A 1 93 ? -21.340 5.621 -26.919 1.00 95.25 93 ASN A O 1
ATOM 759 N N . GLY A 1 94 ? -19.318 6.603 -26.913 1.00 92.25 94 GLY A N 1
ATOM 760 C CA . GLY A 1 94 ? -18.954 6.218 -25.550 1.00 92.25 94 GLY A CA 1
ATOM 761 C C . GLY A 1 94 ? -18.585 4.742 -25.400 1.00 92.25 94 GLY A C 1
ATOM 762 O O . GLY A 1 94 ? -18.657 4.202 -24.296 1.00 92.25 94 GLY A O 1
ATOM 763 N N . LYS A 1 95 ? -18.226 4.052 -26.491 1.00 95.31 95 LYS A N 1
ATOM 764 C CA . LYS A 1 95 ? -17.762 2.663 -26.432 1.00 95.31 95 LYS A CA 1
ATOM 765 C C . LYS A 1 95 ? -16.238 2.617 -26.351 1.00 95.31 95 LYS A C 1
ATOM 767 O O . LYS A 1 95 ? -15.556 3.184 -27.201 1.00 95.31 95 LYS A O 1
ATOM 772 N N . VAL A 1 96 ? -15.721 1.857 -25.385 1.00 95.62 96 VAL A N 1
ATOM 773 C CA . VAL A 1 96 ? -14.279 1.630 -25.197 1.00 95.62 96 VAL A CA 1
ATOM 774 C C . VAL A 1 96 ? -13.660 0.991 -26.442 1.00 95.62 96 VAL A C 1
ATOM 776 O O . VAL A 1 96 ? -14.095 -0.071 -26.894 1.00 95.62 96 VAL A O 1
ATOM 779 N N . GLN A 1 97 ? -12.609 1.622 -26.960 1.00 96.50 97 GLN A N 1
ATOM 780 C CA . GLN A 1 97 ? -11.820 1.174 -28.111 1.00 96.50 97 GLN A CA 1
ATOM 781 C C . GLN A 1 97 ? -10.398 0.751 -27.719 1.00 96.50 97 GLN A C 1
ATOM 783 O O . GLN A 1 97 ? -9.833 -0.149 -28.334 1.00 96.50 97 GLN A O 1
ATOM 788 N N . GLU A 1 98 ? -9.795 1.392 -26.713 1.00 95.88 98 GLU A N 1
ATOM 789 C CA . GLU A 1 98 ? -8.442 1.065 -26.239 1.00 95.88 98 GLU A CA 1
ATOM 790 C C . GLU A 1 98 ? -8.320 1.246 -24.723 1.00 95.88 98 GLU A C 1
ATOM 792 O O . GLU A 1 98 ? -8.990 2.095 -24.134 1.00 95.88 98 GLU A O 1
ATOM 797 N N . VAL A 1 99 ? -7.428 0.465 -24.112 1.00 93.62 99 VAL A N 1
ATOM 798 C CA . VAL A 1 99 ? -7.053 0.554 -22.698 1.00 93.62 99 VAL A CA 1
ATOM 799 C C . VAL A 1 99 ? -5.542 0.754 -22.599 1.00 93.62 99 VAL A C 1
ATOM 801 O O . VAL A 1 99 ? -4.783 0.050 -23.266 1.00 93.62 99 VAL A O 1
ATOM 804 N N . ARG A 1 100 ? -5.108 1.701 -21.764 1.00 90.19 100 ARG A N 1
ATOM 805 C CA . ARG A 1 100 ? -3.698 1.944 -21.421 1.00 90.19 100 ARG A CA 1
ATOM 806 C C . ARG A 1 100 ? -3.509 1.965 -19.911 1.00 90.19 100 ARG A C 1
ATOM 808 O O . ARG A 1 100 ? -4.419 2.363 -19.189 1.00 90.19 100 ARG A O 1
ATOM 815 N N . PHE A 1 101 ? -2.325 1.570 -19.471 1.00 87.06 101 PHE A N 1
ATOM 816 C CA . PHE A 1 101 ? -1.844 1.614 -18.095 1.00 87.06 101 PHE A CA 1
ATOM 817 C C . PHE A 1 101 ? -0.314 1.650 -18.101 1.00 87.06 101 PHE A C 1
ATOM 819 O O . PHE A 1 101 ? 0.273 1.397 -19.182 1.00 87.06 101 PHE A O 1
#

pLDDT: mean 91.42, std 8.61, range [55.0, 98.0]

Sequence (101 aa):
EPGSLSNRKSGILNDFMPETMEKSLFRGVNAVYEVLSTWPEEKYKVIAEKCRKLATNVVEKCRKCYEVDDDEFCVLNHGDLWINNIMFRDDDNGKVQEVRF

Organism: NCBI:txid1563983

Secondary structure (DSSP, 8-state):
--TTSTT--S-SSSTTS-HHHHHHHHHHHHHHHHHHHT-SSHHHHHHHHHHHHHHTTHHHHHHHHT---TTS------S---GGG-EEEE-TTS-EEEEE-

Radius of gyration: 19.35 Å; chains: 1; bounding box: 41×29×49 Å

InterPro domains:
  IPR004119 Ecdysteroid kinase-like [PF02958] (12-101)
  IPR011009 Protein kinase-like domain superfamily [SSF56112] (10-92)

Foldseek 3Di:
DPPPCPPPQWFPQAPPDDVVVVVVQLVVLLVQLVVLVPDPDPVSPVVSVVSVVCSVCVSVVVRVVGHDDPVDDDDDDPNDDDPVQKDFDADPVRHTDDIDD